Protein AF-C7LS09-F1 (afdb_monomer_lite)

Structure (mmCIF, N/CA/C/O backbone):
data_AF-C7LS09-F1
#
_entry.id   AF-C7LS09-F1
#
loop_
_atom_site.group_PDB
_atom_site.id
_atom_site.type_symbol
_atom_site.label_atom_id
_atom_site.label_alt_id
_atom_site.label_comp_id
_atom_site.label_asym_id
_atom_site.label_entity_id
_atom_site.label_seq_id
_atom_site.pdbx_PDB_ins_code
_atom_site.Cartn_x
_atom_site.Cartn_y
_atom_site.Cartn_z
_atom_site.occupancy
_atom_site.B_iso_or_equiv
_atom_site.auth_seq_id
_atom_site.auth_comp_id
_atom_site.auth_asym_id
_atom_site.auth_atom_id
_atom_site.pdbx_PDB_model_num
ATOM 1 N N . MET A 1 1 ? 8.882 7.838 -41.867 1.00 35.25 1 MET A N 1
ATOM 2 C CA . MET A 1 1 ? 9.778 6.713 -42.218 1.00 35.25 1 MET A CA 1
ATOM 3 C C . MET A 1 1 ? 10.329 6.971 -43.614 1.00 35.25 1 MET A C 1
ATOM 5 O O . MET A 1 1 ? 9.552 6.942 -44.556 1.00 35.25 1 MET A O 1
ATOM 9 N N . ARG A 1 2 ? 11.614 7.322 -43.768 1.00 39.59 2 ARG A N 1
ATOM 10 C CA . ARG A 1 2 ? 12.231 7.363 -45.105 1.00 39.59 2 ARG A CA 1
ATOM 11 C C . ARG A 1 2 ? 12.529 5.920 -45.495 1.00 39.59 2 ARG A C 1
ATOM 13 O O . ARG A 1 2 ? 13.317 5.262 -44.822 1.00 39.59 2 ARG A O 1
ATOM 20 N N . THR A 1 3 ? 11.849 5.424 -46.518 1.00 38.44 3 THR A N 1
ATOM 21 C CA . THR A 1 3 ? 12.163 4.157 -47.175 1.00 38.44 3 THR A CA 1
ATOM 22 C C . THR A 1 3 ? 13.601 4.233 -47.674 1.00 38.44 3 THR A C 1
ATOM 24 O O . THR A 1 3 ? 13.916 4.976 -48.599 1.00 38.44 3 THR A O 1
ATOM 27 N N . VAL A 1 4 ? 14.502 3.520 -47.002 1.00 49.09 4 VAL A N 1
ATOM 28 C CA . VAL A 1 4 ? 15.838 3.263 -47.534 1.00 49.09 4 VAL A CA 1
ATOM 29 C C . VAL A 1 4 ? 15.620 2.309 -48.700 1.00 49.09 4 VAL A C 1
ATOM 31 O O . VAL A 1 4 ? 15.313 1.139 -48.476 1.00 49.09 4 VAL A O 1
ATOM 34 N N . ASP A 1 5 ? 15.681 2.825 -49.925 1.00 48.44 5 ASP A N 1
ATOM 35 C CA . ASP A 1 5 ? 15.610 2.019 -51.142 1.00 48.44 5 ASP A CA 1
ATOM 36 C C . ASP A 1 5 ? 16.750 0.994 -51.103 1.00 48.44 5 ASP A C 1
ATOM 38 O O . ASP A 1 5 ? 17.914 1.315 -51.342 1.00 48.44 5 ASP A O 1
ATOM 42 N N . ARG A 1 6 ? 16.428 -0.248 -50.724 1.00 52.09 6 ARG A N 1
ATOM 43 C CA . ARG A 1 6 ? 17.422 -1.318 -50.529 1.00 52.09 6 ARG A CA 1
ATOM 44 C C . ARG A 1 6 ? 18.066 -1.770 -51.842 1.00 52.09 6 ARG A C 1
ATOM 46 O O . ARG A 1 6 ? 19.107 -2.413 -51.806 1.00 52.09 6 ARG A O 1
ATOM 53 N N . PHE A 1 7 ? 17.480 -1.407 -52.983 1.00 53.06 7 PHE A N 1
ATOM 54 C CA . PHE A 1 7 ? 18.005 -1.711 -54.309 1.00 53.06 7 PHE A CA 1
ATOM 55 C C . PHE A 1 7 ? 17.923 -0.482 -55.207 1.00 53.06 7 PHE A C 1
ATOM 57 O O . PHE A 1 7 ? 16.997 -0.318 -55.998 1.00 53.06 7 PHE A O 1
ATOM 64 N N . ASN A 1 8 ? 18.932 0.385 -55.113 1.00 66.62 8 ASN A N 1
ATOM 65 C CA . ASN A 1 8 ? 19.127 1.424 -56.112 1.00 66.62 8 ASN A CA 1
ATOM 66 C C . ASN A 1 8 ? 19.544 0.753 -57.433 1.00 66.62 8 ASN A C 1
ATOM 68 O O . ASN A 1 8 ? 20.711 0.413 -57.640 1.00 66.62 8 ASN A O 1
ATOM 72 N N . THR A 1 9 ? 18.579 0.537 -58.328 1.00 65.12 9 THR A N 1
ATOM 73 C CA . THR A 1 9 ? 18.765 -0.117 -59.637 1.00 65.12 9 THR A CA 1
ATOM 74 C C . THR A 1 9 ? 19.887 0.523 -60.459 1.00 65.12 9 THR A C 1
ATOM 76 O O . THR A 1 9 ? 20.614 -0.172 -61.169 1.00 65.12 9 THR A O 1
ATOM 79 N N . LYS A 1 10 ? 20.113 1.835 -60.302 1.00 69.25 10 LYS A N 1
ATOM 80 C CA . LYS A 1 10 ? 21.224 2.556 -60.943 1.00 69.25 10 LYS A CA 1
ATOM 81 C C . LYS A 1 10 ? 22.587 2.151 -60.375 1.00 69.25 10 LYS A C 1
ATOM 83 O O . LYS A 1 10 ? 23.534 1.976 -61.139 1.00 69.25 10 LYS A O 1
ATOM 88 N N . GLN A 1 11 ? 22.682 1.958 -59.060 1.00 69.50 11 GLN A N 1
ATOM 89 C CA . GLN A 1 11 ? 23.910 1.517 -58.395 1.00 69.50 11 GLN A CA 1
ATOM 90 C C . GLN A 1 11 ? 24.241 0.063 -58.760 1.00 69.50 11 GLN A C 1
ATOM 92 O O . GLN A 1 11 ? 25.379 -0.230 -59.119 1.00 69.50 11 GLN A O 1
ATOM 97 N N . ALA A 1 12 ? 23.239 -0.823 -58.776 1.00 72.69 12 ALA A N 1
ATOM 98 C CA . ALA A 1 12 ? 23.401 -2.220 -59.192 1.00 72.69 12 ALA A CA 1
ATOM 99 C C . ALA A 1 12 ? 23.888 -2.342 -60.649 1.00 72.69 12 ALA A C 1
ATOM 101 O O . ALA A 1 12 ? 24.851 -3.060 -60.930 1.00 72.69 12 ALA A O 1
ATOM 102 N N . ASN A 1 13 ? 23.297 -1.568 -61.566 1.00 75.56 13 ASN A N 1
ATOM 103 C CA . ASN A 1 13 ? 23.723 -1.520 -62.966 1.00 75.56 13 ASN A CA 1
ATOM 104 C C . ASN A 1 13 ? 25.156 -0.980 -63.128 1.00 75.56 13 ASN A C 1
ATOM 106 O O . ASN A 1 13 ? 25.906 -1.470 -63.976 1.00 75.56 13 ASN A O 1
ATOM 110 N N . ARG A 1 14 ? 25.574 -0.012 -62.297 1.00 72.75 14 ARG A N 1
ATOM 111 C CA . ARG A 1 14 ? 26.953 0.507 -62.300 1.00 72.75 14 ARG A CA 1
ATOM 112 C C . ARG A 1 14 ? 27.952 -0.526 -61.777 1.00 72.75 14 ARG A C 1
ATOM 114 O O . ARG A 1 14 ? 29.000 -0.709 -62.388 1.00 72.75 14 ARG A O 1
ATOM 121 N N . VAL A 1 15 ? 27.620 -1.244 -60.703 1.00 75.81 15 VAL A N 1
ATOM 122 C CA . VAL A 1 15 ? 28.460 -2.331 -60.163 1.00 75.81 15 VAL A CA 1
ATOM 123 C C . VAL A 1 15 ? 28.653 -3.438 -61.202 1.00 75.81 15 VAL A C 1
ATOM 125 O O . VAL A 1 15 ? 29.782 -3.875 -61.416 1.00 75.81 15 VAL A O 1
ATOM 128 N N . TYR A 1 16 ? 27.589 -3.830 -61.907 1.00 79.50 16 TYR A N 1
ATOM 129 C CA . TYR A 1 16 ? 27.659 -4.804 -63.001 1.00 79.50 16 TYR A CA 1
ATOM 130 C C . TYR A 1 16 ? 28.527 -4.322 -64.179 1.00 79.50 16 TYR A C 1
ATOM 132 O O . TYR A 1 16 ? 29.311 -5.087 -64.747 1.00 79.50 16 TYR A O 1
ATOM 140 N N . ARG A 1 17 ? 28.436 -3.036 -64.546 1.00 77.25 17 ARG A N 1
ATOM 141 C CA . ARG A 1 17 ? 29.309 -2.446 -65.572 1.00 77.25 17 ARG A CA 1
ATOM 142 C C . ARG A 1 17 ? 30.774 -2.463 -65.132 1.00 77.25 17 ARG A C 1
ATOM 144 O O . ARG A 1 17 ? 31.629 -2.895 -65.903 1.00 77.25 17 ARG A O 1
ATOM 151 N N . ASN A 1 18 ? 31.056 -2.047 -63.900 1.00 76.06 18 ASN A N 1
ATOM 152 C CA . ASN A 1 18 ? 32.414 -1.986 -63.360 1.00 76.06 18 ASN A CA 1
ATOM 153 C C . ASN A 1 18 ? 33.046 -3.380 -63.239 1.00 76.06 18 ASN A C 1
ATOM 155 O O . ASN A 1 18 ? 34.202 -3.560 -63.616 1.00 76.06 18 ASN A O 1
ATOM 159 N N . SER A 1 19 ? 32.292 -4.390 -62.798 1.00 79.38 19 SER A N 1
ATOM 160 C CA . SER A 1 19 ? 32.786 -5.770 -62.726 1.00 79.38 19 SER A CA 1
ATOM 161 C C . SER A 1 19 ? 33.101 -6.350 -64.110 1.00 79.38 19 SER A C 1
ATOM 163 O O . SER A 1 19 ? 34.117 -7.028 -64.276 1.00 79.38 19 SER A O 1
ATOM 165 N N . LYS A 1 20 ? 32.307 -6.013 -65.137 1.00 79.88 20 LYS A N 1
ATOM 166 C CA . LYS A 1 20 ? 32.590 -6.374 -66.535 1.00 79.88 20 LYS A CA 1
ATOM 167 C C . LYS A 1 20 ? 33.880 -5.728 -67.056 1.00 79.88 20 LYS A C 1
ATOM 169 O O . LYS A 1 20 ? 34.652 -6.403 -67.737 1.00 79.88 20 LYS A O 1
ATOM 174 N N . VAL A 1 21 ? 34.129 -4.459 -66.721 1.00 76.06 21 VAL A N 1
ATOM 175 C CA . VAL A 1 21 ? 35.372 -3.739 -67.064 1.00 76.06 21 VAL A CA 1
ATOM 176 C C . VAL A 1 21 ? 36.587 -4.402 -66.403 1.00 76.06 21 VAL A C 1
ATOM 178 O O . VAL A 1 21 ? 37.568 -4.696 -67.085 1.00 76.06 21 VAL A O 1
ATOM 181 N N . ILE A 1 22 ? 36.498 -4.722 -65.107 1.00 78.12 22 ILE A N 1
ATOM 182 C CA . ILE A 1 22 ? 37.565 -5.408 -64.356 1.00 78.12 22 ILE A CA 1
ATOM 183 C C . ILE A 1 22 ? 37.856 -6.793 -64.953 1.00 78.12 22 ILE A C 1
ATOM 185 O O . ILE A 1 22 ? 39.015 -7.144 -65.164 1.00 78.12 22 ILE A O 1
ATOM 189 N N . TYR A 1 23 ? 36.819 -7.563 -65.290 1.00 81.00 23 TYR A N 1
ATOM 190 C CA . TYR A 1 23 ? 36.971 -8.873 -65.929 1.00 81.00 23 TYR A CA 1
ATOM 191 C C . TYR A 1 23 ? 37.653 -8.780 -67.302 1.00 81.00 23 TYR A C 1
ATOM 193 O O . TYR A 1 23 ? 38.539 -9.576 -67.616 1.00 81.00 23 TYR A O 1
ATOM 201 N N . GLN A 1 24 ? 37.265 -7.803 -68.128 1.00 75.44 24 GLN A N 1
ATOM 202 C CA . GLN A 1 24 ? 37.874 -7.593 -69.444 1.00 75.44 24 GLN A CA 1
ATOM 203 C C . GLN A 1 24 ? 39.348 -7.191 -69.340 1.00 75.44 24 GLN A C 1
ATOM 205 O O . GLN A 1 24 ? 40.154 -7.673 -70.137 1.00 75.44 24 GLN A O 1
ATOM 210 N N . PHE A 1 25 ? 39.706 -6.377 -68.345 1.00 75.19 25 PHE A N 1
ATOM 211 C CA . PHE A 1 25 ? 41.098 -6.057 -68.039 1.00 75.19 25 PHE A CA 1
ATOM 212 C C . PHE A 1 25 ? 41.885 -7.296 -67.589 1.00 75.19 25 PHE A C 1
ATOM 214 O O . PHE A 1 25 ? 42.929 -7.596 -68.163 1.00 75.19 25 PHE A O 1
ATOM 221 N N . ALA A 1 26 ? 41.359 -8.058 -66.626 1.00 79.56 26 ALA A N 1
ATOM 222 C CA . ALA A 1 26 ? 42.028 -9.245 -66.096 1.00 79.56 26 ALA A CA 1
ATOM 223 C C . ALA A 1 26 ? 42.242 -10.340 -67.160 1.00 79.56 26 ALA A C 1
ATOM 225 O O . ALA A 1 26 ? 43.269 -11.013 -67.153 1.00 79.56 26 ALA A O 1
ATOM 226 N N . LYS A 1 27 ? 41.291 -10.511 -68.092 1.00 80.56 27 LYS A N 1
ATOM 227 C CA . LYS A 1 27 ? 41.340 -11.555 -69.129 1.00 80.56 27 LYS A CA 1
ATOM 228 C C . LYS A 1 27 ? 42.120 -11.160 -70.386 1.00 80.56 27 LYS A C 1
ATOM 230 O O . LYS A 1 27 ? 42.763 -12.014 -70.987 1.00 80.56 27 LYS A O 1
ATOM 235 N N . TYR A 1 28 ? 42.024 -9.903 -70.824 1.00 77.94 28 TYR A N 1
ATOM 236 C CA . TYR A 1 28 ? 42.568 -9.459 -72.118 1.00 77.94 28 TYR A CA 1
ATOM 237 C C . TYR A 1 28 ? 43.668 -8.390 -71.998 1.00 77.94 28 TYR A C 1
ATOM 239 O O . TYR A 1 28 ? 44.170 -7.911 -73.019 1.00 77.94 28 TYR A O 1
ATOM 247 N N . GLY A 1 29 ? 44.061 -8.013 -70.778 1.00 72.94 29 GLY A N 1
ATOM 248 C CA . GLY A 1 29 ? 45.116 -7.036 -70.516 1.00 72.94 29 GLY A CA 1
ATOM 249 C C . GLY A 1 29 ? 44.826 -5.667 -71.138 1.00 72.94 29 GLY A C 1
ATOM 250 O O . GLY A 1 29 ? 43.679 -5.219 -71.209 1.00 72.94 29 GLY A O 1
ATOM 251 N N . SER A 1 30 ? 45.864 -5.001 -71.652 1.00 66.88 30 SER A N 1
ATOM 252 C CA . SER A 1 30 ? 45.749 -3.667 -72.265 1.00 66.88 30 SER A CA 1
ATOM 253 C C . SER A 1 30 ? 44.837 -3.621 -73.500 1.00 66.88 30 SER A C 1
ATOM 255 O O . SER A 1 30 ? 44.250 -2.580 -73.791 1.00 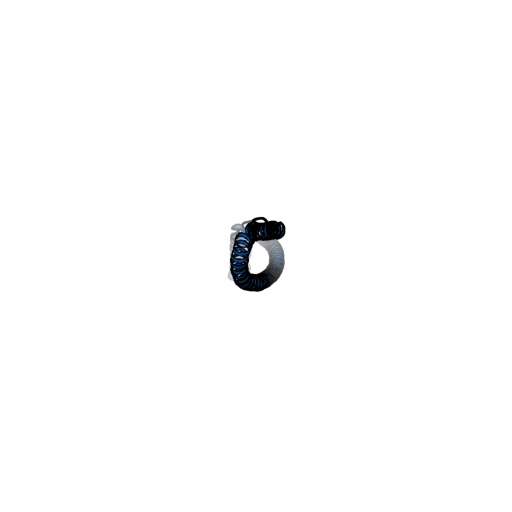66.88 30 SER A O 1
ATOM 257 N N . LYS A 1 31 ? 44.632 -4.755 -74.190 1.00 68.19 31 LYS A N 1
ATOM 258 C CA . LYS A 1 31 ? 43.709 -4.869 -75.336 1.00 68.19 31 LYS A CA 1
ATOM 259 C C . LYS A 1 31 ? 42.235 -4.745 -74.927 1.00 68.19 31 LYS A C 1
ATOM 261 O O . LYS A 1 31 ? 41.403 -4.394 -75.762 1.00 68.19 31 LYS A O 1
ATOM 266 N N . GLY A 1 32 ? 41.910 -4.996 -73.656 1.00 66.06 32 GLY A N 1
ATOM 267 C CA . GLY A 1 32 ? 40.571 -4.801 -73.098 1.00 66.06 32 GLY A CA 1
ATOM 268 C C . GLY A 1 32 ? 40.172 -3.325 -72.968 1.00 66.06 32 GLY A C 1
ATOM 269 O O . GLY A 1 32 ? 38.998 -3.006 -73.138 1.00 66.06 32 GLY A O 1
ATOM 270 N N . PHE A 1 33 ? 41.132 -2.416 -72.749 1.00 62.94 33 PHE A N 1
ATOM 271 C CA . PHE A 1 33 ? 40.863 -0.984 -72.552 1.00 62.94 33 PHE A CA 1
ATOM 272 C C . PHE A 1 33 ? 40.462 -0.237 -73.825 1.00 62.94 33 PHE A C 1
ATOM 274 O O . PHE A 1 33 ? 39.705 0.723 -73.738 1.00 62.94 33 PHE A O 1
ATOM 281 N N . TYR A 1 34 ? 40.892 -0.692 -75.007 1.00 64.00 34 TYR A N 1
ATOM 282 C CA . TYR A 1 34 ? 40.569 -0.032 -76.283 1.00 64.00 34 TYR A CA 1
ATOM 283 C C . TYR A 1 34 ? 39.063 0.043 -76.579 1.00 64.00 34 TYR A C 1
ATOM 285 O O . TYR A 1 34 ? 38.633 0.867 -77.380 1.00 64.00 34 TYR A O 1
ATOM 293 N N . LYS A 1 35 ? 38.251 -0.816 -75.948 1.00 66.62 35 LYS A N 1
ATOM 294 C CA . LYS A 1 35 ? 36.791 -0.864 -76.132 1.00 66.62 35 LYS A CA 1
ATOM 295 C C . LYS A 1 35 ? 36.015 -0.092 -75.060 1.00 66.62 35 LYS A C 1
ATOM 297 O O . LYS A 1 35 ? 34.786 -0.151 -75.053 1.00 66.62 35 LYS A O 1
ATOM 302 N N . ILE A 1 36 ? 36.701 0.583 -74.137 1.00 70.50 36 ILE A N 1
ATOM 303 C CA . ILE A 1 36 ? 36.089 1.196 -72.957 1.00 70.50 36 ILE A CA 1
ATOM 304 C C . ILE A 1 36 ? 36.403 2.690 -72.947 1.00 70.50 36 ILE A C 1
ATOM 306 O O . ILE A 1 36 ? 37.538 3.096 -73.166 1.00 70.50 36 ILE A O 1
ATOM 310 N N . ASN A 1 37 ? 35.389 3.518 -72.689 1.00 76.44 37 ASN A N 1
ATOM 311 C CA . ASN A 1 37 ? 35.565 4.964 -72.612 1.00 76.44 37 ASN A CA 1
ATOM 312 C C . ASN A 1 37 ? 36.225 5.341 -71.265 1.00 76.44 37 ASN A C 1
ATOM 314 O O . ASN A 1 37 ? 35.585 5.167 -70.221 1.00 76.44 37 ASN A O 1
ATOM 318 N N . PRO A 1 38 ? 37.462 5.873 -71.260 1.00 73.38 38 PRO A N 1
ATOM 319 C CA . PRO A 1 38 ? 38.179 6.199 -70.029 1.00 73.38 38 PRO A CA 1
ATOM 320 C C . PRO A 1 38 ? 37.466 7.279 -69.207 1.00 73.38 38 PRO A C 1
ATOM 322 O O . PRO A 1 38 ? 37.402 7.171 -67.985 1.00 73.38 38 PRO A O 1
ATOM 325 N N . THR A 1 39 ? 36.846 8.272 -69.850 1.00 78.06 39 THR A N 1
ATOM 326 C CA . THR A 1 39 ? 36.092 9.343 -69.179 1.00 78.06 39 THR A CA 1
ATOM 327 C C . THR A 1 39 ? 34.921 8.785 -68.368 1.00 78.06 39 THR A C 1
ATOM 329 O O . THR A 1 39 ? 34.683 9.234 -67.249 1.00 78.06 39 THR A O 1
ATOM 332 N N . LEU A 1 40 ? 34.218 7.766 -68.880 1.00 77.31 40 LEU A N 1
ATOM 333 C CA . LEU A 1 40 ? 33.116 7.128 -68.146 1.00 77.31 40 LEU A CA 1
ATOM 334 C C . LEU A 1 40 ? 33.604 6.384 -66.897 1.00 77.31 40 LEU A C 1
ATOM 336 O O . LEU A 1 40 ? 32.939 6.451 -65.866 1.00 77.31 40 LEU A O 1
ATOM 340 N N . ILE A 1 41 ? 34.768 5.727 -66.964 1.00 76.88 41 ILE A N 1
ATOM 341 C CA . ILE A 1 41 ? 35.382 5.072 -65.797 1.00 76.88 41 ILE A CA 1
ATOM 342 C C . ILE A 1 41 ? 35.735 6.117 -64.728 1.00 76.88 41 ILE A C 1
ATOM 344 O O . ILE A 1 41 ? 35.454 5.905 -63.549 1.00 76.88 41 ILE A O 1
ATOM 348 N N . PHE A 1 42 ? 36.308 7.258 -65.127 1.00 80.81 42 PHE A N 1
ATOM 349 C CA . PHE A 1 42 ? 36.630 8.347 -64.199 1.00 80.81 42 PHE A CA 1
ATOM 350 C C . PHE A 1 42 ? 35.381 8.945 -63.540 1.00 80.81 42 PHE A C 1
ATOM 352 O O . PHE A 1 42 ? 35.371 9.144 -62.325 1.00 80.81 42 PHE A O 1
ATOM 359 N N . ILE A 1 43 ? 34.313 9.185 -64.309 1.00 82.19 43 ILE A N 1
ATOM 360 C CA . ILE A 1 43 ? 33.030 9.670 -63.775 1.00 82.19 43 ILE A CA 1
ATOM 361 C C . ILE A 1 43 ? 32.445 8.653 -62.782 1.00 82.19 43 ILE A C 1
ATOM 363 O O . ILE A 1 43 ? 32.042 9.031 -61.683 1.00 82.19 43 ILE A O 1
ATOM 367 N N . ASP A 1 44 ? 32.452 7.360 -63.114 1.00 78.81 44 ASP A N 1
ATOM 368 C CA . ASP A 1 44 ? 31.970 6.303 -62.216 1.00 78.81 44 ASP A CA 1
ATOM 369 C C . ASP A 1 44 ? 32.785 6.205 -60.922 1.00 78.81 44 ASP A C 1
ATOM 371 O O . ASP A 1 44 ? 32.214 5.989 -59.846 1.00 78.81 44 ASP A O 1
ATOM 375 N N . ALA A 1 45 ? 34.107 6.370 -61.008 1.00 81.56 45 ALA A N 1
ATOM 376 C CA . ALA A 1 45 ? 34.988 6.403 -59.847 1.00 81.56 45 ALA A CA 1
ATOM 377 C C . ALA A 1 45 ? 34.683 7.615 -58.951 1.00 81.56 45 ALA A C 1
ATOM 379 O O . ALA A 1 45 ? 34.534 7.455 -57.739 1.00 81.56 45 ALA A O 1
ATOM 380 N N . ALA A 1 46 ? 34.501 8.803 -59.540 1.00 85.19 46 ALA A N 1
ATOM 381 C CA . ALA A 1 46 ? 34.146 10.017 -58.809 1.00 85.19 46 ALA A CA 1
ATOM 382 C C . ALA A 1 46 ? 32.785 9.892 -58.099 1.00 85.19 46 ALA A C 1
ATOM 384 O O . ALA A 1 46 ? 32.676 10.216 -56.915 1.00 85.19 46 ALA A O 1
ATOM 385 N N . ILE A 1 47 ? 31.761 9.349 -58.774 1.00 84.06 47 ILE A N 1
ATOM 386 C CA . ILE A 1 47 ? 30.447 9.106 -58.154 1.00 84.06 47 ILE A CA 1
ATOM 387 C C . ILE A 1 47 ? 30.561 8.064 -57.028 1.00 84.06 47 ILE A C 1
ATOM 389 O O . ILE A 1 47 ? 29.963 8.242 -55.969 1.00 84.06 47 ILE A O 1
ATOM 393 N N . SER A 1 48 ? 31.358 7.006 -57.212 1.00 84.44 48 SER A N 1
ATOM 394 C CA . SER A 1 48 ? 31.562 5.977 -56.180 1.00 84.44 48 SER A CA 1
ATOM 395 C C . SER A 1 48 ? 32.259 6.532 -54.930 1.00 84.44 48 SER A C 1
ATOM 397 O O . SER A 1 48 ? 31.878 6.178 -53.816 1.00 84.44 48 SER A O 1
ATOM 399 N N . LEU A 1 49 ? 33.229 7.438 -55.090 1.00 86.56 49 LEU A N 1
ATOM 400 C CA . LEU A 1 49 ? 33.862 8.142 -53.968 1.00 86.56 49 LEU A CA 1
ATOM 401 C C . LEU A 1 49 ? 32.874 9.070 -53.244 1.00 86.56 49 LEU A C 1
ATOM 403 O O . LEU A 1 49 ? 32.850 9.107 -52.013 1.00 86.56 49 LEU A O 1
ATOM 407 N N . GLY A 1 50 ? 32.016 9.771 -53.992 1.00 86.88 50 GLY A N 1
ATOM 408 C CA . GLY A 1 50 ? 30.943 10.584 -53.416 1.00 86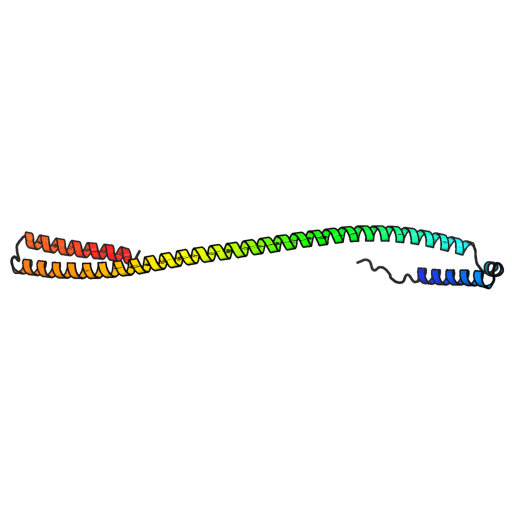.88 50 GLY A CA 1
ATOM 409 C C . GLY A 1 50 ? 29.944 9.756 -52.599 1.00 86.88 50 GLY A C 1
ATOM 410 O O . GLY A 1 50 ? 29.622 10.108 -51.464 1.00 86.88 50 GLY A O 1
ATOM 411 N N . GLU A 1 51 ? 29.497 8.617 -53.134 1.00 85.38 51 GLU A N 1
ATOM 412 C CA . GLU A 1 51 ? 28.622 7.675 -52.425 1.00 85.38 51 GLU A CA 1
ATOM 413 C C . GLU A 1 51 ? 29.289 7.097 -51.169 1.00 85.38 51 GLU A C 1
ATOM 415 O O . GLU A 1 51 ? 28.638 6.999 -50.126 1.00 85.38 51 GLU A O 1
ATOM 420 N N . LEU A 1 52 ? 30.588 6.773 -51.232 1.00 86.44 52 LEU A N 1
ATOM 421 C CA . LEU A 1 52 ? 31.356 6.296 -50.080 1.00 86.44 52 LEU A CA 1
ATOM 422 C C . LEU A 1 52 ? 31.378 7.336 -48.952 1.00 86.44 52 LEU A C 1
ATOM 424 O O . LEU A 1 52 ? 31.143 6.989 -47.793 1.00 86.44 52 LEU A O 1
ATOM 428 N N . PHE A 1 53 ? 31.598 8.612 -49.281 1.00 88.81 53 PHE A N 1
ATOM 429 C CA . PHE A 1 53 ? 31.588 9.698 -48.299 1.00 88.81 53 PHE A CA 1
ATOM 430 C C . PHE A 1 53 ? 30.217 9.854 -47.626 1.00 88.81 53 PHE A C 1
ATOM 432 O O . PHE A 1 53 ? 30.126 9.951 -46.397 1.00 88.81 53 PHE A O 1
ATOM 439 N N . ILE A 1 54 ? 29.137 9.824 -48.414 1.00 88.00 54 ILE A N 1
ATOM 440 C CA . ILE A 1 54 ? 27.766 9.904 -47.892 1.00 88.00 54 ILE A CA 1
ATOM 441 C C . ILE A 1 54 ? 27.472 8.709 -46.978 1.00 88.00 54 ILE A C 1
ATOM 443 O O . ILE A 1 54 ? 26.978 8.900 -45.865 1.00 88.00 54 ILE A O 1
ATOM 447 N N . SER A 1 55 ? 27.816 7.492 -47.410 1.00 85.81 55 SER A N 1
ATOM 448 C CA . SER A 1 55 ? 27.615 6.270 -46.627 1.00 85.81 55 SER A CA 1
ATOM 449 C C . SER A 1 55 ? 28.395 6.302 -45.312 1.00 85.81 55 SER A C 1
ATOM 451 O O . SER A 1 55 ? 27.859 5.929 -44.270 1.00 85.81 55 SER A O 1
ATOM 453 N N . TYR A 1 56 ? 29.639 6.783 -45.328 1.00 91.12 56 TYR A N 1
ATOM 454 C CA . TYR A 1 56 ? 30.450 6.918 -44.119 1.00 91.12 56 TYR A CA 1
ATOM 455 C C . TYR A 1 56 ? 29.856 7.943 -43.141 1.00 91.12 56 TYR A C 1
ATOM 457 O O . TYR A 1 56 ? 29.755 7.681 -41.940 1.00 91.12 56 TYR A O 1
ATOM 465 N N . SER A 1 57 ? 29.388 9.088 -43.652 1.00 90.44 57 SER A N 1
ATOM 466 C CA . SER A 1 57 ? 28.700 10.098 -42.839 1.00 90.44 57 SER A CA 1
ATOM 467 C C . SER A 1 57 ? 27.422 9.541 -42.199 1.00 90.44 57 SER A C 1
ATOM 469 O O . SER A 1 57 ? 27.175 9.756 -41.011 1.00 90.44 57 SER A O 1
ATOM 471 N N . GLN A 1 58 ? 26.625 8.780 -42.957 1.00 92.44 58 GLN A N 1
ATOM 472 C CA . GLN A 1 58 ? 25.422 8.117 -42.447 1.00 92.44 58 GLN A CA 1
ATOM 473 C C . GLN A 1 58 ? 25.752 7.055 -41.395 1.00 92.44 58 GLN A C 1
ATOM 475 O O . GLN A 1 58 ? 25.111 7.028 -40.347 1.00 92.44 58 GLN A O 1
ATOM 480 N N . TYR A 1 59 ? 26.777 6.234 -41.631 1.00 92.06 59 TYR A N 1
ATOM 481 C CA . TYR A 1 59 ? 27.241 5.242 -40.664 1.00 92.06 59 TYR A CA 1
ATOM 482 C C . TYR A 1 59 ? 27.616 5.888 -39.327 1.00 92.06 59 TYR A C 1
ATOM 484 O O . TYR A 1 59 ? 27.169 5.428 -38.277 1.00 92.06 59 TYR A O 1
ATOM 492 N N . LYS A 1 60 ? 28.374 6.992 -39.352 1.00 94.50 60 LYS A N 1
ATOM 493 C CA . LYS A 1 60 ? 28.751 7.709 -38.127 1.00 94.50 60 LYS A CA 1
ATOM 494 C C . LYS A 1 60 ? 27.522 8.219 -37.366 1.00 94.50 60 LYS A C 1
ATOM 496 O O . LYS A 1 60 ? 27.439 8.016 -36.159 1.00 94.50 60 LYS A O 1
ATOM 501 N N . LYS A 1 61 ? 26.541 8.792 -38.076 1.00 95.06 61 LYS A N 1
ATOM 502 C CA . LYS A 1 61 ? 25.273 9.246 -37.475 1.00 95.06 61 LYS A CA 1
ATOM 503 C C . LYS A 1 61 ? 24.504 8.101 -36.817 1.00 95.06 61 LYS A C 1
ATOM 505 O O . LYS A 1 61 ? 24.059 8.249 -35.686 1.00 95.06 61 LYS A O 1
ATOM 510 N N . VAL A 1 62 ? 24.370 6.960 -37.495 1.00 93.56 62 VAL A N 1
ATOM 511 C CA . VAL A 1 62 ? 23.681 5.780 -36.940 1.00 93.56 62 VAL A CA 1
ATOM 512 C C . VAL A 1 62 ? 24.435 5.226 -35.730 1.00 93.56 62 VAL A C 1
ATOM 514 O O . VAL A 1 62 ? 23.817 4.874 -34.730 1.00 93.56 62 VAL A O 1
ATOM 517 N N . LYS A 1 63 ? 25.771 5.198 -35.774 1.00 95.38 63 LYS A N 1
ATOM 518 C CA . LYS A 1 63 ? 26.598 4.764 -34.642 1.00 95.38 63 LYS A CA 1
ATOM 519 C C . LYS A 1 63 ? 26.383 5.647 -33.410 1.00 95.38 63 LYS A C 1
ATOM 521 O O . LYS A 1 63 ? 26.204 5.123 -32.317 1.00 95.38 63 LYS A O 1
ATOM 526 N N . GLU A 1 64 ? 26.372 6.966 -33.585 1.00 95.56 64 GLU A N 1
ATOM 527 C CA . GLU A 1 64 ? 26.088 7.913 -32.500 1.00 95.56 64 GLU A CA 1
ATOM 528 C C . GLU A 1 64 ? 24.662 7.739 -31.960 1.00 95.56 64 GLU A C 1
ATOM 530 O O . GLU A 1 64 ? 24.466 7.714 -30.748 1.00 95.56 64 GLU A O 1
ATOM 535 N N . GLN A 1 65 ? 23.673 7.541 -32.837 1.00 95.75 65 GLN A N 1
ATOM 536 C CA . GLN A 1 65 ? 22.291 7.265 -32.433 1.00 95.75 65 GLN A CA 1
ATOM 537 C C . GLN A 1 65 ? 22.166 5.978 -31.612 1.00 95.75 65 GLN A C 1
ATOM 539 O O . GLN A 1 65 ? 21.458 5.978 -30.609 1.00 95.75 65 GLN A O 1
ATOM 544 N N . ASN A 1 66 ? 22.868 4.908 -31.989 1.00 95.69 66 ASN A N 1
ATOM 545 C CA . ASN A 1 66 ? 22.848 3.653 -31.238 1.00 95.69 66 ASN A CA 1
ATOM 546 C C . ASN A 1 66 ? 23.399 3.833 -29.820 1.00 95.69 66 ASN A C 1
ATOM 548 O O . ASN A 1 66 ? 22.770 3.374 -28.873 1.00 95.69 66 ASN A O 1
ATOM 552 N N . ILE A 1 67 ? 24.502 4.573 -29.661 1.00 96.75 67 ILE A N 1
ATOM 553 C CA . ILE A 1 67 ? 25.061 4.888 -28.335 1.00 96.75 67 ILE A CA 1
ATOM 554 C C . ILE A 1 67 ? 24.037 5.661 -27.489 1.00 96.75 67 ILE A C 1
ATOM 556 O O . ILE A 1 67 ? 23.840 5.359 -26.315 1.00 96.75 67 ILE A O 1
ATOM 560 N N . GLN A 1 68 ? 23.344 6.639 -28.081 1.00 96.31 68 GLN A N 1
ATOM 561 C CA . GLN A 1 68 ? 22.306 7.392 -27.368 1.00 96.31 68 GLN A CA 1
ATOM 562 C C . GLN A 1 68 ? 21.121 6.509 -26.962 1.00 96.31 68 GLN A C 1
ATOM 564 O O . GLN A 1 68 ? 20.608 6.642 -25.851 1.00 96.31 68 GLN A O 1
ATOM 569 N N . LEU A 1 69 ? 20.697 5.592 -27.833 1.00 97.38 69 LEU A N 1
ATOM 570 C CA . LEU A 1 69 ? 19.629 4.639 -27.530 1.00 97.38 69 LEU A CA 1
ATOM 571 C C . LEU A 1 69 ? 20.028 3.672 -26.411 1.00 97.38 69 LEU A C 1
ATOM 573 O O . LEU A 1 69 ? 19.213 3.409 -25.530 1.00 97.38 69 LEU A O 1
ATOM 577 N N . GLU A 1 70 ? 21.269 3.186 -26.399 1.00 97.19 70 GLU A N 1
ATOM 578 C CA . GLU A 1 70 ? 21.789 2.344 -25.315 1.00 97.19 70 GLU A CA 1
ATOM 579 C C . GLU A 1 70 ? 21.725 3.074 -23.967 1.00 97.19 70 GLU A C 1
ATOM 581 O O . GLU A 1 70 ? 21.174 2.540 -23.003 1.00 97.19 70 GLU A O 1
ATOM 586 N N . ILE A 1 71 ? 22.175 4.333 -23.917 1.00 97.44 71 ILE A N 1
ATOM 587 C CA . ILE A 1 71 ? 22.106 5.167 -22.706 1.00 97.44 71 ILE A CA 1
ATOM 588 C C . ILE A 1 71 ? 20.652 5.376 -22.255 1.00 97.44 71 ILE A C 1
ATOM 590 O O . ILE A 1 71 ? 20.351 5.287 -21.060 1.00 97.44 71 ILE A O 1
ATOM 594 N N . GLN A 1 72 ? 19.731 5.633 -23.190 1.00 97.38 72 GLN A N 1
ATOM 595 C CA . GLN A 1 72 ? 18.306 5.783 -22.877 1.00 97.38 72 GLN A CA 1
ATOM 596 C C . GLN A 1 72 ? 17.709 4.495 -22.306 1.00 97.38 72 GLN A C 1
ATOM 598 O O . GLN A 1 72 ? 17.005 4.545 -21.298 1.00 97.38 72 GLN A O 1
ATOM 603 N N . ILE A 1 73 ? 18.024 3.339 -22.896 1.00 97.56 73 ILE A N 1
ATOM 604 C CA . ILE A 1 73 ? 17.574 2.033 -22.402 1.00 97.56 73 ILE A CA 1
ATOM 605 C C . ILE A 1 73 ? 18.100 1.787 -20.987 1.00 97.56 73 ILE A C 1
ATOM 607 O O . ILE A 1 73 ? 17.336 1.372 -20.112 1.00 97.56 73 ILE A O 1
ATOM 611 N N . GLU A 1 74 ? 19.379 2.061 -20.729 1.00 97.75 74 GLU A N 1
ATOM 612 C CA . GLU A 1 74 ? 19.951 1.906 -19.391 1.00 97.75 74 GLU A CA 1
ATOM 613 C C . GLU A 1 74 ? 19.291 2.8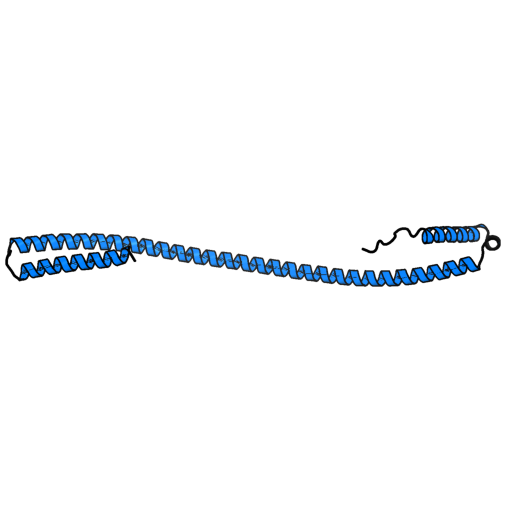28 -18.364 1.00 97.75 74 GLU A C 1
ATOM 615 O O . GLU A 1 74 ? 19.022 2.413 -17.231 1.00 97.75 74 GLU A O 1
ATOM 620 N N . THR A 1 75 ? 19.004 4.066 -18.760 1.00 97.94 75 THR A N 1
ATOM 621 C CA . THR A 1 75 ? 18.346 5.060 -17.906 1.00 97.94 75 THR A CA 1
ATOM 622 C C . THR A 1 75 ? 16.923 4.623 -17.573 1.00 97.94 75 THR A C 1
ATOM 624 O O . THR A 1 75 ? 16.582 4.508 -16.396 1.00 97.94 75 THR A O 1
ATOM 627 N N . LEU A 1 76 ? 16.134 4.244 -18.582 1.00 97.94 76 LEU A N 1
ATOM 628 C CA . LEU A 1 76 ? 14.777 3.722 -18.401 1.00 97.94 76 LEU A CA 1
ATOM 629 C C . LEU A 1 76 ? 14.759 2.458 -17.536 1.00 97.94 76 LEU A C 1
ATOM 631 O O . LEU A 1 76 ? 13.898 2.302 -16.672 1.00 97.94 76 LEU A O 1
ATOM 635 N N . LYS A 1 77 ? 15.739 1.565 -17.703 1.00 98.12 77 LYS A N 1
ATOM 636 C CA . LYS A 1 77 ? 15.871 0.364 -16.869 1.00 98.12 77 LYS A CA 1
ATOM 637 C C . LYS A 1 77 ? 16.127 0.719 -15.401 1.00 98.12 77 LYS A C 1
ATOM 639 O O . LYS A 1 77 ? 15.570 0.074 -14.510 1.00 98.12 77 LYS A O 1
ATOM 644 N N . LYS A 1 78 ? 16.951 1.737 -15.128 1.00 98.00 78 LYS A N 1
ATOM 645 C CA . LYS A 1 78 ? 17.186 2.242 -13.764 1.00 98.00 78 LYS A CA 1
ATOM 646 C C . LYS A 1 78 ? 15.925 2.877 -13.181 1.00 98.00 78 LYS A C 1
ATOM 648 O O . LYS A 1 78 ? 15.559 2.545 -12.055 1.00 98.00 78 LYS A O 1
ATOM 653 N N . GLU A 1 79 ? 15.242 3.729 -13.939 1.00 97.88 79 GLU A N 1
ATOM 654 C CA . GLU A 1 79 ? 13.993 4.371 -13.514 1.00 97.88 79 GLU A CA 1
ATOM 655 C C . GLU A 1 79 ? 12.900 3.347 -13.209 1.00 97.88 79 GLU A C 1
ATOM 657 O O . GLU A 1 79 ? 12.299 3.392 -12.136 1.00 97.88 79 GLU A O 1
ATOM 662 N N . PHE A 1 80 ? 12.714 2.359 -14.085 1.00 98.06 80 PHE A N 1
ATOM 663 C CA . PHE A 1 80 ? 11.767 1.269 -13.874 1.00 98.06 80 PHE A CA 1
ATOM 664 C C . PHE A 1 80 ? 12.063 0.491 -12.585 1.00 98.06 80 PHE A C 1
ATOM 666 O O . PHE A 1 80 ? 11.167 0.246 -11.777 1.00 98.06 80 PHE A O 1
ATOM 673 N N . ASN A 1 81 ? 13.331 0.149 -12.343 1.00 98.00 81 ASN A N 1
ATOM 674 C CA . ASN A 1 81 ? 13.729 -0.532 -11.113 1.00 98.00 81 ASN A CA 1
ATOM 675 C C . ASN A 1 81 ? 13.492 0.330 -9.865 1.00 98.00 81 ASN A C 1
ATOM 677 O O . ASN A 1 81 ? 13.095 -0.196 -8.825 1.00 98.00 81 ASN A O 1
ATOM 681 N N . ASN A 1 82 ? 13.706 1.644 -9.957 1.00 97.75 82 ASN A N 1
ATOM 682 C CA . ASN A 1 82 ? 13.426 2.569 -8.862 1.00 97.75 82 ASN A CA 1
ATOM 683 C C . ASN A 1 82 ? 11.924 2.658 -8.571 1.00 97.75 82 ASN A C 1
ATOM 685 O O . ASN A 1 82 ? 11.534 2.596 -7.405 1.00 97.75 82 ASN A O 1
ATOM 689 N N . LEU A 1 83 ? 11.084 2.745 -9.605 1.00 97.88 83 LEU A N 1
ATOM 690 C CA . LEU A 1 83 ? 9.626 2.728 -9.460 1.00 97.88 83 LEU A CA 1
ATOM 691 C C . LEU A 1 83 ? 9.146 1.421 -8.828 1.00 97.88 83 LEU A C 1
ATOM 693 O O . LEU A 1 83 ? 8.382 1.457 -7.868 1.00 97.88 83 LEU A O 1
ATOM 697 N N . LYS A 1 84 ? 9.666 0.276 -9.285 1.00 98.12 84 LYS A N 1
ATOM 698 C CA . LYS A 1 84 ? 9.351 -1.034 -8.703 1.00 98.12 84 LYS A CA 1
ATOM 699 C C . LYS A 1 84 ? 9.692 -1.097 -7.210 1.00 98.12 84 LYS A C 1
ATOM 701 O O . LYS A 1 84 ? 8.882 -1.571 -6.421 1.00 98.12 84 LYS A O 1
ATOM 706 N N . LYS A 1 85 ? 10.865 -0.590 -6.812 1.00 97.94 85 LYS A N 1
ATOM 707 C CA . LYS A 1 85 ? 11.267 -0.520 -5.396 1.00 97.94 85 LYS A CA 1
ATOM 708 C C . LYS A 1 85 ? 10.352 0.390 -4.579 1.00 97.94 85 LYS A C 1
ATOM 710 O O . LYS A 1 85 ? 9.977 0.021 -3.473 1.00 97.94 85 LYS A O 1
ATOM 715 N N . ARG A 1 86 ? 9.990 1.565 -5.109 1.00 97.38 86 ARG A N 1
ATOM 716 C CA . ARG A 1 86 ? 9.069 2.496 -4.436 1.00 97.38 86 ARG A CA 1
ATOM 717 C C . ARG A 1 86 ? 7.705 1.859 -4.200 1.00 97.38 86 ARG A C 1
ATOM 719 O O . ARG A 1 86 ? 7.220 1.914 -3.078 1.00 97.38 86 ARG A O 1
ATOM 726 N N . LEU A 1 87 ? 7.155 1.207 -5.223 1.00 98.00 87 LEU A N 1
ATOM 727 C CA . LEU A 1 87 ? 5.871 0.516 -5.132 1.00 98.00 87 LEU A CA 1
ATOM 728 C C . LEU A 1 87 ? 5.894 -0.567 -4.046 1.00 98.00 87 LEU A C 1
ATOM 730 O O . LEU A 1 87 ? 4.972 -0.654 -3.247 1.00 98.00 87 LEU A O 1
ATOM 734 N N . GLN A 1 88 ? 6.974 -1.349 -3.978 1.00 98.06 88 GLN A N 1
ATOM 735 C CA . GLN A 1 88 ? 7.121 -2.390 -2.961 1.00 98.06 88 GLN A CA 1
ATOM 736 C C . GLN A 1 88 ? 7.171 -1.810 -1.538 1.00 98.06 88 GLN A C 1
ATOM 738 O O . GLN A 1 88 ? 6.495 -2.311 -0.647 1.00 98.06 88 GLN A O 1
ATOM 743 N N . ILE A 1 89 ? 7.925 -0.725 -1.330 1.00 98.00 89 ILE A N 1
ATOM 744 C CA . ILE A 1 89 ? 7.989 -0.036 -0.029 1.00 98.00 89 ILE A CA 1
ATOM 745 C C . ILE A 1 89 ? 6.612 0.504 0.373 1.00 98.00 89 ILE A C 1
ATOM 747 O O . ILE A 1 89 ? 6.225 0.425 1.539 1.00 98.00 89 ILE A O 1
ATOM 751 N N . GLU A 1 90 ? 5.880 1.072 -0.581 1.00 98.00 90 GLU A N 1
ATOM 752 C CA . GLU A 1 90 ? 4.545 1.613 -0.350 1.00 98.00 90 GLU A CA 1
ATOM 753 C C . GLU A 1 90 ? 3.546 0.505 0.008 1.00 98.00 90 GLU A C 1
ATOM 755 O O . GLU A 1 90 ? 2.819 0.633 0.992 1.00 98.00 90 GLU A O 1
ATOM 760 N N . GLU A 1 91 ? 3.575 -0.621 -0.707 1.00 98.00 91 GLU A N 1
ATOM 761 C CA . GLU A 1 91 ? 2.758 -1.798 -0.400 1.00 98.00 91 GLU A CA 1
ATOM 762 C C . GLU A 1 91 ? 3.043 -2.345 1.010 1.00 98.00 91 GLU A C 1
ATOM 764 O O . GLU A 1 91 ? 2.112 -2.622 1.773 1.00 98.00 91 GLU A O 1
ATOM 769 N N . ASP A 1 92 ? 4.319 -2.452 1.390 1.00 98.12 92 ASP A N 1
ATOM 770 C CA . ASP A 1 92 ? 4.722 -2.912 2.721 1.00 98.12 92 ASP A CA 1
ATOM 771 C C . ASP A 1 92 ? 4.261 -1.942 3.820 1.00 98.12 92 ASP A C 1
ATOM 773 O O . ASP A 1 92 ? 3.775 -2.374 4.873 1.00 98.12 92 ASP A O 1
ATOM 777 N N . LYS A 1 93 ? 4.336 -0.630 3.565 1.00 98.25 93 LYS A N 1
ATOM 778 C CA . LYS A 1 93 ? 3.823 0.398 4.478 1.00 98.25 93 LYS A CA 1
ATOM 779 C C . LYS A 1 93 ? 2.308 0.276 4.658 1.00 98.25 93 LYS A C 1
ATOM 781 O O . LYS A 1 93 ? 1.840 0.241 5.797 1.00 98.25 93 LYS A O 1
ATOM 786 N N . PHE A 1 94 ? 1.555 0.139 3.566 1.00 98.19 94 PHE A N 1
ATOM 787 C CA . PHE A 1 94 ? 0.104 -0.057 3.621 1.00 98.19 94 PHE A CA 1
ATOM 788 C C . PHE A 1 94 ? -0.275 -1.321 4.399 1.00 98.19 94 PHE A C 1
ATOM 790 O O . PHE A 1 94 ? -1.159 -1.281 5.256 1.00 98.19 94 PHE A O 1
ATOM 797 N N . LYS A 1 95 ? 0.423 -2.439 4.164 1.00 98.00 95 LYS A N 1
ATOM 798 C CA . LYS A 1 95 ? 0.213 -3.691 4.912 1.00 98.00 95 LYS A CA 1
ATOM 799 C C . LYS A 1 95 ? 0.463 -3.512 6.408 1.00 98.00 95 LYS A C 1
ATOM 801 O O . LYS A 1 95 ? -0.309 -4.018 7.226 1.00 98.00 95 LYS A O 1
ATOM 806 N N . PHE A 1 96 ? 1.521 -2.793 6.775 1.00 98.06 96 PHE A N 1
ATOM 807 C CA . PHE A 1 96 ? 1.842 -2.512 8.172 1.00 98.06 96 PHE A CA 1
ATOM 808 C C . PHE A 1 96 ? 0.775 -1.640 8.849 1.00 98.06 96 PHE A C 1
ATOM 810 O O . PHE A 1 96 ? 0.307 -1.979 9.939 1.00 98.06 96 PHE A O 1
ATOM 817 N N . GLU A 1 97 ? 0.349 -0.557 8.198 1.00 98.00 97 GLU A N 1
ATOM 818 C CA . GLU A 1 97 ? -0.709 0.325 8.705 1.00 98.00 97 GLU A CA 1
ATOM 819 C C . GLU A 1 97 ? -2.032 -0.425 8.878 1.00 98.00 97 GLU A C 1
ATOM 821 O O . GLU A 1 97 ? -2.660 -0.333 9.934 1.00 98.00 97 GLU A O 1
ATOM 826 N N . LEU A 1 98 ? -2.416 -1.243 7.895 1.00 97.94 98 LEU A N 1
ATOM 827 C CA . LEU A 1 98 ? -3.632 -2.051 7.956 1.00 97.94 98 LEU A CA 1
ATOM 828 C C . LEU A 1 98 ? -3.593 -3.040 9.128 1.00 97.94 98 LEU A C 1
ATOM 830 O O . LEU A 1 98 ? -4.567 -3.150 9.875 1.00 97.94 98 LEU A O 1
ATOM 834 N N . LYS A 1 99 ? -2.453 -3.703 9.352 1.00 97.94 99 LYS A N 1
ATOM 835 C CA . LYS A 1 99 ? -2.265 -4.613 10.491 1.00 97.94 99 LYS A CA 1
ATOM 836 C C . LYS A 1 99 ? -2.391 -3.889 11.833 1.00 97.94 99 LYS A C 1
ATOM 838 O O . LYS A 1 99 ? -3.046 -4.398 12.745 1.00 97.94 99 LYS A O 1
ATOM 843 N N . ASN A 1 100 ? -1.791 -2.706 11.964 1.00 97.81 100 ASN A N 1
ATOM 844 C CA . ASN A 1 100 ? -1.883 -1.914 13.190 1.00 97.81 100 ASN A CA 1
ATOM 845 C C . ASN A 1 100 ? -3.309 -1.426 13.443 1.00 97.81 100 ASN A C 1
ATOM 847 O O . ASN A 1 100 ? -3.806 -1.553 14.561 1.00 97.81 100 ASN A O 1
ATOM 851 N N . ASN A 1 101 ? -3.983 -0.929 12.407 1.00 97.94 101 ASN A N 1
ATOM 852 C CA . ASN A 1 101 ? -5.362 -0.468 12.508 1.00 97.94 101 ASN A CA 1
ATOM 853 C C . ASN A 1 101 ? -6.311 -1.616 12.868 1.00 97.94 101 ASN A C 1
ATOM 855 O O . ASN A 1 101 ? -7.141 -1.445 13.758 1.00 97.94 101 ASN A O 1
ATOM 859 N N . SER A 1 102 ? -6.135 -2.802 12.274 1.00 97.75 102 SER A N 1
ATOM 860 C CA . SER A 1 102 ? -6.890 -4.005 12.654 1.00 97.75 102 SER A CA 1
ATOM 861 C C . SER A 1 102 ? -6.712 -4.323 14.138 1.00 97.75 102 SER A C 1
ATOM 863 O O . SER A 1 102 ? -7.691 -4.475 14.863 1.00 97.75 102 SER A O 1
ATOM 865 N N . LYS A 1 103 ? -5.466 -4.317 14.630 1.00 98.00 103 LYS A N 1
ATOM 866 C CA . LYS A 1 103 ? -5.169 -4.568 16.047 1.00 98.00 103 LYS A CA 1
ATOM 867 C C . LYS A 1 103 ? -5.797 -3.519 16.972 1.00 98.00 103 LYS A C 1
ATOM 869 O O . LYS A 1 103 ? -6.289 -3.859 18.046 1.00 98.00 103 LYS A O 1
ATOM 874 N N . LEU A 1 104 ? -5.792 -2.244 16.577 1.00 97.94 104 LEU A N 1
ATOM 875 C CA . LEU A 1 104 ? -6.448 -1.175 17.336 1.00 97.94 104 LEU A CA 1
ATOM 876 C C . LEU A 1 104 ? -7.966 -1.374 17.396 1.00 97.94 104 LEU A C 1
ATOM 878 O O . LEU A 1 104 ? -8.552 -1.217 18.467 1.00 97.94 104 LEU A O 1
ATOM 882 N N . ILE A 1 105 ? -8.591 -1.742 16.276 1.00 97.94 105 ILE A N 1
ATOM 883 C CA . ILE A 1 105 ? -10.029 -2.028 16.205 1.00 97.94 105 ILE A CA 1
ATOM 884 C C . ILE A 1 105 ? -10.374 -3.242 17.072 1.00 97.94 105 ILE A C 1
ATOM 886 O O . ILE A 1 105 ? -11.291 -3.155 17.882 1.00 97.94 105 ILE A O 1
ATOM 890 N N . GLU A 1 106 ? -9.613 -4.332 16.982 1.00 97.94 106 GLU A N 1
ATOM 891 C CA . GLU A 1 106 ? -9.806 -5.523 17.819 1.00 97.94 106 GLU A CA 1
ATOM 892 C C . GLU A 1 106 ? -9.711 -5.199 19.313 1.00 97.94 106 GLU A C 1
ATOM 894 O O . GLU A 1 106 ? -10.540 -5.647 20.105 1.00 97.94 106 GLU A O 1
ATOM 899 N N . ASN A 1 107 ? -8.729 -4.388 19.712 1.00 97.56 107 ASN A N 1
ATOM 900 C CA . ASN A 1 107 ? -8.587 -3.967 21.103 1.00 97.56 107 ASN A CA 1
ATOM 901 C C . ASN A 1 107 ? -9.773 -3.109 21.563 1.00 97.56 107 ASN A C 1
ATOM 903 O O . ASN A 1 107 ? -10.269 -3.301 22.673 1.00 97.56 107 ASN A O 1
ATOM 907 N N . ARG A 1 108 ? -10.257 -2.192 20.712 1.00 97.56 108 ARG A N 1
ATOM 908 C CA . ARG A 1 108 ? -11.452 -1.383 21.001 1.00 97.56 108 ARG A CA 1
ATOM 909 C C . ARG A 1 108 ? -12.707 -2.243 21.108 1.00 97.56 108 ARG A C 1
ATOM 911 O O . ARG A 1 108 ? -13.501 -2.023 22.014 1.00 97.56 108 ARG A O 1
ATOM 918 N N . LEU A 1 109 ? -12.869 -3.236 20.235 1.00 97.31 109 LEU A N 1
ATOM 919 C CA . LEU A 1 109 ? -13.985 -4.180 20.298 1.00 97.31 109 LEU A CA 1
ATOM 920 C C . LEU A 1 109 ? -13.968 -4.969 21.608 1.00 97.31 109 LEU A C 1
ATOM 922 O O . LEU A 1 109 ? -14.982 -4.998 22.296 1.00 97.31 109 LEU A O 1
ATOM 926 N N . LYS A 1 110 ? -12.810 -5.503 22.014 1.00 96.75 110 LYS A N 1
ATOM 927 C CA . LYS A 1 110 ? -12.662 -6.200 23.303 1.00 96.75 110 LYS A CA 1
ATOM 928 C C . LYS A 1 110 ? -12.998 -5.302 24.494 1.00 96.75 110 LYS A C 1
ATOM 930 O O . LYS A 1 110 ? -13.707 -5.730 25.400 1.00 96.75 110 LYS A O 1
ATOM 935 N N . ALA A 1 111 ? -12.520 -4.057 24.489 1.00 96.25 111 ALA A N 1
ATOM 936 C CA . ALA A 1 111 ? -12.850 -3.092 25.536 1.00 96.25 111 ALA A CA 1
ATOM 937 C C . ALA A 1 111 ? -14.359 -2.784 25.565 1.00 96.25 111 ALA A C 1
ATOM 939 O O . ALA A 1 111 ? -14.967 -2.764 26.633 1.00 96.25 111 ALA A O 1
ATOM 940 N N . ASN A 1 112 ? -14.986 -2.620 24.399 1.00 94.81 112 ASN A N 1
ATOM 941 C CA . ASN A 1 112 ? -16.428 -2.403 24.293 1.00 94.81 112 ASN A CA 1
ATOM 942 C C . ASN A 1 112 ? -17.237 -3.616 24.771 1.00 94.81 112 ASN A C 1
ATOM 944 O O . ASN A 1 112 ? -18.246 -3.442 25.451 1.00 94.81 112 ASN A O 1
ATOM 948 N N . GLU A 1 113 ? -16.803 -4.840 24.468 1.00 95.12 113 GLU A N 1
ATOM 949 C CA . GLU A 1 113 ? -17.428 -6.067 24.974 1.00 95.12 113 GLU A CA 1
ATOM 950 C C . GLU A 1 113 ? -17.344 -6.157 26.501 1.00 95.12 113 GLU A C 1
ATOM 952 O O . GLU A 1 113 ? -18.347 -6.444 27.156 1.00 95.12 113 GLU A O 1
ATOM 957 N N . GLN A 1 114 ? -16.180 -5.851 27.080 1.00 95.25 114 GLN A N 1
ATOM 958 C CA . GLN A 1 114 ? -16.004 -5.798 28.533 1.00 95.25 114 GLN A CA 1
ATOM 959 C C . GLN A 1 114 ? -16.900 -4.728 29.167 1.00 95.25 114 GLN A C 1
ATOM 961 O O . GLN A 1 114 ? -17.626 -5.022 30.118 1.00 95.25 114 GLN A O 1
ATOM 966 N N . ASN A 1 115 ? -16.928 -3.521 28.599 1.00 92.88 115 ASN A N 1
ATOM 967 C CA . ASN A 1 115 ? -17.797 -2.440 29.062 1.00 92.88 115 ASN A CA 1
ATOM 968 C C . ASN A 1 115 ? -19.276 -2.830 28.982 1.00 92.88 115 ASN A C 1
ATOM 970 O O . ASN A 1 115 ? -20.024 -2.590 29.926 1.00 92.88 115 ASN A O 1
ATOM 974 N N . LYS A 1 116 ? -19.699 -3.508 27.908 1.00 92.38 116 LYS A N 1
ATOM 975 C CA . LYS A 1 116 ? -21.064 -4.032 27.767 1.00 92.38 116 LYS A CA 1
ATOM 976 C C . LYS A 1 116 ? -21.414 -5.026 28.877 1.00 92.38 116 LYS A C 1
ATOM 978 O O . LYS A 1 116 ? -22.530 -4.984 29.393 1.00 92.38 116 LYS A O 1
ATOM 983 N N . ILE A 1 117 ? -20.490 -5.915 29.247 1.00 93.56 117 ILE A N 1
ATOM 984 C CA . ILE A 1 117 ? -20.695 -6.863 30.354 1.00 93.56 117 ILE A CA 1
ATOM 985 C C . ILE A 1 117 ? -20.850 -6.106 31.677 1.00 93.56 117 ILE A C 1
ATOM 987 O O . ILE A 1 117 ? -21.810 -6.360 32.404 1.00 93.56 117 ILE A O 1
ATOM 991 N N . ILE A 1 118 ? -19.953 -5.157 31.962 1.00 92.94 118 ILE A N 1
ATOM 992 C CA . ILE A 1 118 ? -19.988 -4.343 33.187 1.00 92.94 118 ILE A CA 1
ATOM 993 C C . ILE A 1 118 ? -21.305 -3.571 33.281 1.00 92.94 118 ILE A C 1
ATOM 995 O O . ILE A 1 118 ? -21.983 -3.633 34.306 1.00 92.94 118 ILE A O 1
ATOM 999 N N . LEU A 1 119 ? -21.711 -2.908 32.197 1.00 90.69 119 LEU A N 1
ATOM 1000 C CA . LEU A 1 119 ? -22.974 -2.178 32.132 1.00 90.69 119 LEU A CA 1
ATOM 1001 C C . LEU A 1 119 ? -24.157 -3.104 32.383 1.00 90.69 119 LEU A C 1
ATOM 1003 O O . LEU A 1 119 ? -25.001 -2.793 33.214 1.00 90.69 119 LEU A O 1
ATOM 1007 N N . LYS A 1 120 ? -24.205 -4.274 31.736 1.00 91.81 120 LYS A N 1
ATOM 1008 C CA . LYS A 1 120 ? -25.288 -5.244 31.943 1.00 91.81 120 LYS A CA 1
ATOM 1009 C C . LYS A 1 120 ? -25.421 -5.654 33.413 1.00 91.81 120 LYS A C 1
ATOM 1011 O O . LYS A 1 120 ? -26.542 -5.787 33.901 1.00 91.81 120 LYS A O 1
ATOM 1016 N N . VAL A 1 121 ? -24.299 -5.848 34.109 1.00 94.12 121 VAL A N 1
ATOM 1017 C CA . VAL A 1 121 ? -24.301 -6.127 35.552 1.00 94.12 121 VAL A CA 1
ATOM 1018 C C . VAL A 1 121 ? -24.827 -4.921 36.326 1.00 94.12 121 VAL A C 1
ATOM 1020 O O . VAL A 1 121 ? -25.761 -5.085 37.101 1.00 94.12 121 VAL A O 1
ATOM 1023 N N . ALA A 1 122 ? -24.312 -3.717 36.068 1.00 90.75 122 ALA A N 1
ATOM 1024 C CA . ALA A 1 122 ? -24.753 -2.495 36.742 1.00 90.75 122 ALA A CA 1
ATOM 1025 C C . ALA A 1 122 ? -26.262 -2.235 36.576 1.00 90.75 122 ALA A C 1
ATOM 1027 O O . ALA A 1 122 ? -26.936 -1.938 37.560 1.00 90.75 122 ALA A O 1
ATOM 1028 N N . TYR A 1 123 ? -26.806 -2.418 35.367 1.00 90.44 123 TYR A N 1
ATOM 1029 C CA . TYR A 1 123 ? -28.242 -2.314 35.090 1.00 90.44 123 TYR A CA 1
ATOM 1030 C C . TYR A 1 123 ? -29.058 -3.325 35.902 1.00 90.44 123 TYR A C 1
ATOM 1032 O O . TYR A 1 123 ? -30.070 -2.963 36.499 1.00 90.44 123 TYR A O 1
ATOM 1040 N N . LYS A 1 124 ? -28.604 -4.583 35.970 1.00 92.50 124 LYS A N 1
ATOM 1041 C CA . LYS A 1 124 ? -29.284 -5.617 36.758 1.00 92.50 124 LYS A CA 1
ATOM 1042 C C . LYS A 1 124 ? -29.273 -5.279 38.252 1.00 92.50 124 LYS A C 1
ATOM 1044 O O . LYS A 1 124 ? -30.315 -5.341 38.898 1.00 92.50 124 LYS A O 1
ATOM 1049 N N . THR A 1 125 ? -28.123 -4.875 38.784 1.00 93.94 125 THR A N 1
ATOM 1050 C CA . THR A 1 125 ? -27.986 -4.488 40.192 1.00 93.94 125 THR A CA 1
ATOM 1051 C C . THR A 1 125 ? -28.855 -3.270 40.519 1.00 93.94 125 THR A C 1
ATOM 1053 O O . THR A 1 125 ? -29.550 -3.260 41.531 1.00 93.94 125 THR A O 1
ATOM 1056 N N . ALA A 1 126 ? -28.870 -2.251 39.655 1.00 92.19 126 ALA A N 1
ATOM 1057 C CA . ALA A 1 126 ? -29.719 -1.075 39.833 1.00 92.19 126 ALA A CA 1
ATOM 1058 C C . ALA A 1 126 ? -31.208 -1.451 39.859 1.00 92.19 126 ALA A C 1
ATOM 1060 O O . ALA A 1 126 ? -31.943 -0.996 40.734 1.00 92.19 126 ALA A O 1
ATOM 1061 N N . GLN A 1 127 ? -31.645 -2.336 38.957 1.00 91.38 127 GLN A N 1
ATOM 1062 C CA . GLN A 1 127 ? -33.016 -2.845 38.938 1.00 91.38 127 GLN A CA 1
ATOM 1063 C C . GLN A 1 127 ? -33.393 -3.542 40.258 1.00 91.38 127 GLN A C 1
ATOM 1065 O O . GLN A 1 127 ? -34.483 -3.308 40.783 1.00 91.38 127 GLN A O 1
ATOM 1070 N N . GLU A 1 128 ? -32.499 -4.368 40.808 1.00 94.25 128 GLU A N 1
ATOM 1071 C CA . GLU A 1 128 ? -32.699 -5.032 42.102 1.00 94.25 128 GLU A CA 1
ATOM 1072 C C . GLU A 1 128 ? -32.812 -4.012 43.250 1.00 94.25 128 GLU A C 1
ATOM 1074 O O . GLU A 1 128 ? -33.735 -4.103 44.064 1.00 94.25 128 GLU A O 1
ATOM 1079 N N . TYR A 1 129 ? -31.950 -2.990 43.282 1.00 93.88 129 TYR A N 1
ATOM 1080 C CA . TYR A 1 129 ? -32.029 -1.917 44.280 1.00 93.88 129 TYR A CA 1
ATOM 1081 C C . TYR A 1 129 ? -33.336 -1.126 44.195 1.00 93.88 129 TYR A C 1
ATOM 1083 O O . TYR A 1 129 ? -33.996 -0.932 45.218 1.00 93.88 129 TYR A O 1
ATOM 1091 N N . PHE A 1 130 ? -33.751 -0.705 42.997 1.00 94.00 130 PHE A N 1
ATOM 1092 C CA . PHE A 1 130 ? -35.006 0.030 42.825 1.00 94.00 130 PHE A CA 1
ATOM 1093 C C . PHE A 1 130 ? -36.229 -0.811 43.195 1.00 94.00 130 PHE A C 1
ATOM 1095 O O . PHE A 1 130 ? -37.207 -0.269 43.714 1.00 94.00 130 PHE A O 1
ATOM 1102 N N . TYR A 1 131 ? -36.181 -2.128 42.973 1.00 93.69 131 TYR A N 1
ATOM 1103 C CA . TYR A 1 131 ? -37.227 -3.037 43.430 1.00 93.69 131 TYR A CA 1
ATOM 1104 C C . TYR A 1 131 ? -37.315 -3.075 44.962 1.00 93.69 131 TYR A C 1
ATOM 1106 O O . TYR A 1 131 ? -38.404 -2.897 45.510 1.00 93.69 131 TYR A O 1
ATOM 1114 N N . LEU A 1 132 ? -36.185 -3.254 45.654 1.00 94.38 132 LEU A N 1
ATOM 1115 C CA . LEU A 1 132 ? -36.144 -3.277 47.121 1.00 94.38 132 LEU A CA 1
ATOM 1116 C C . LEU A 1 132 ? -36.591 -1.942 47.727 1.00 94.38 132 LEU A C 1
ATOM 1118 O O . LEU A 1 132 ? -37.403 -1.934 48.650 1.00 94.38 132 LEU A O 1
ATOM 1122 N N . MET A 1 133 ? -36.126 -0.818 47.171 1.00 93.06 133 MET A N 1
ATOM 1123 C CA . MET A 1 133 ? -36.563 0.515 47.597 1.00 93.06 133 MET A CA 1
ATOM 1124 C C . MET A 1 133 ? -38.076 0.675 47.468 1.00 93.06 133 MET A C 1
ATOM 1126 O O . MET A 1 133 ? -38.715 1.147 48.402 1.00 93.06 133 MET A O 1
ATOM 1130 N N . ARG A 1 134 ? -38.669 0.232 46.351 1.00 94.44 134 ARG A N 1
ATOM 1131 C CA . ARG A 1 134 ? -40.123 0.292 46.155 1.00 94.44 134 ARG A CA 1
ATOM 1132 C C . ARG A 1 134 ? -40.880 -0.480 47.234 1.00 94.44 134 ARG A C 1
ATOM 1134 O O . ARG A 1 134 ? -41.859 0.032 47.765 1.00 94.44 134 ARG A O 1
ATOM 1141 N N . VAL A 1 135 ? -40.424 -1.692 47.560 1.00 94.50 135 VAL A N 1
ATOM 1142 C CA . VAL A 1 135 ? -41.036 -2.522 48.612 1.00 94.50 135 VAL A CA 1
ATOM 1143 C C . VAL A 1 135 ? -41.007 -1.801 49.962 1.00 94.50 135 VAL A C 1
ATOM 1145 O O . VAL A 1 135 ? -42.018 -1.785 50.664 1.00 94.50 135 VAL A O 1
ATOM 1148 N N . GLU A 1 136 ? -39.889 -1.162 50.309 1.00 91.56 136 GLU A N 1
ATOM 1149 C CA . GLU A 1 136 ? -39.764 -0.435 51.576 1.00 91.56 136 GLU A CA 1
ATOM 1150 C C . GLU A 1 136 ? -40.635 0.832 51.597 1.00 91.56 136 GLU A C 1
ATOM 1152 O O . GLU A 1 136 ? -41.347 1.075 52.570 1.00 91.56 136 GLU A O 1
ATOM 1157 N N . VAL A 1 137 ? -40.668 1.598 50.499 1.00 91.81 137 VAL A N 1
ATOM 1158 C CA . VAL A 1 137 ? -41.557 2.765 50.336 1.00 91.81 137 VAL A CA 1
ATOM 1159 C C . VAL A 1 137 ? -43.024 2.356 50.517 1.00 91.81 137 VAL A C 1
ATOM 1161 O O . VAL A 1 137 ? -43.764 3.009 51.254 1.00 91.81 137 VAL A O 1
ATOM 1164 N N . GLU A 1 138 ? -43.453 1.250 49.900 1.00 91.50 138 GLU A N 1
ATOM 1165 C CA . GLU A 1 138 ? -44.812 0.714 50.050 1.00 91.50 138 GLU A CA 1
ATOM 1166 C C . GLU A 1 138 ? -45.117 0.278 51.489 1.00 91.50 138 GLU A C 1
ATOM 1168 O O . GLU A 1 138 ? -46.243 0.457 51.963 1.00 91.50 138 GLU A O 1
ATOM 1173 N N . LYS A 1 139 ? -44.132 -0.280 52.198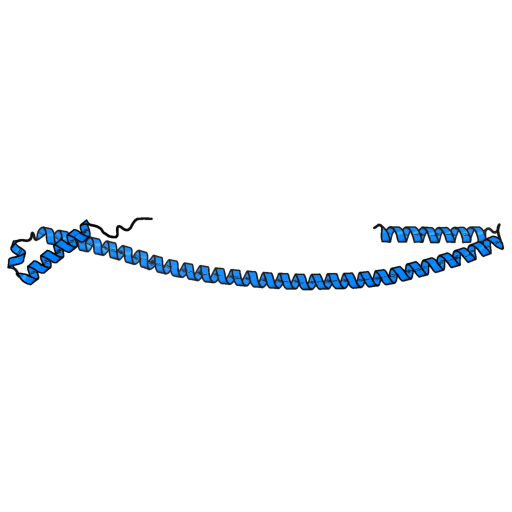 1.00 92.12 139 LYS A N 1
ATOM 1174 C CA . LYS A 1 139 ? -44.268 -0.664 53.605 1.00 92.12 139 LYS A CA 1
ATOM 1175 C C . LYS A 1 139 ? -44.447 0.564 54.503 1.00 92.12 139 LYS A C 1
ATOM 1177 O O . LYS A 1 139 ? -45.438 0.627 55.231 1.00 92.12 139 LYS A O 1
ATOM 1182 N N . TYR A 1 140 ? -43.587 1.576 54.373 1.00 89.44 140 TYR A N 1
ATOM 1183 C CA . TYR A 1 140 ? -43.736 2.852 55.087 1.00 89.44 140 TYR A CA 1
ATOM 1184 C C . TYR A 1 140 ? -45.075 3.532 54.787 1.00 89.44 140 TYR A C 1
ATOM 1186 O O . TYR A 1 140 ? -45.695 4.101 55.684 1.00 89.44 140 TYR A O 1
ATOM 1194 N N . LYS A 1 141 ? -45.555 3.443 53.541 1.00 90.06 141 LYS A N 1
ATOM 1195 C CA . LYS A 1 141 ? -46.863 3.971 53.132 1.00 90.06 141 LYS A CA 1
ATOM 1196 C C . LYS A 1 141 ? -48.037 3.268 53.804 1.00 90.06 141 LYS A C 1
ATOM 1198 O O . LYS A 1 141 ? -49.039 3.916 54.091 1.00 90.06 141 LYS A O 1
ATOM 1203 N N . LYS A 1 142 ? -47.921 1.968 54.081 1.00 91.25 142 LYS A N 1
ATOM 1204 C CA . LYS A 1 142 ? -48.931 1.215 54.840 1.00 91.25 142 LYS A CA 1
ATOM 1205 C C . LYS A 1 142 ? -48.893 1.542 56.332 1.00 91.25 142 LYS A C 1
ATOM 1207 O O . LYS A 1 142 ? -49.953 1.665 56.936 1.00 91.25 142 LYS A O 1
ATOM 1212 N N . GLU A 1 143 ? -47.701 1.680 56.911 1.00 91.44 143 GLU A N 1
ATOM 1213 C CA . GLU A 1 143 ? -47.526 1.954 58.345 1.00 91.44 143 GLU A CA 1
ATOM 1214 C C . GLU A 1 143 ? -47.871 3.411 58.712 1.00 91.44 143 GLU A C 1
ATOM 1216 O O . GLU A 1 143 ? -48.496 3.652 59.744 1.00 91.44 143 GLU A O 1
ATOM 1221 N N . TYR A 1 144 ? -47.540 4.379 57.847 1.00 89.12 144 TYR A N 1
ATOM 1222 C CA . TYR A 1 144 ? -47.693 5.818 58.106 1.00 89.12 144 TYR A CA 1
ATOM 1223 C C . TYR A 1 144 ? -48.274 6.591 56.898 1.00 89.12 144 TYR A C 1
ATOM 1225 O O . TYR A 1 144 ? -47.620 7.475 56.340 1.00 89.12 144 TYR A O 1
ATOM 1233 N N . PRO A 1 145 ? -49.530 6.326 56.492 1.00 80.62 145 PRO A N 1
ATOM 1234 C CA . PRO A 1 145 ? -50.087 6.772 55.206 1.00 80.62 145 PRO A CA 1
ATOM 1235 C C . PRO A 1 145 ? -50.182 8.293 55.008 1.00 80.62 145 PRO A C 1
ATOM 1237 O O . PRO A 1 145 ? -50.168 8.766 53.873 1.00 80.62 145 PRO A O 1
ATOM 1240 N N . PHE A 1 146 ? -50.275 9.069 56.091 1.00 80.62 146 PHE A N 1
ATOM 1241 C CA . PHE A 1 146 ? -50.437 10.529 56.041 1.00 80.62 146 PHE A CA 1
ATOM 1242 C C . PHE A 1 146 ? -49.232 11.298 56.590 1.00 80.62 146 PHE A C 1
ATOM 1244 O O . PHE A 1 146 ? -49.318 12.512 56.790 1.00 80.62 146 PHE A O 1
ATOM 1251 N N . SER A 1 147 ? -48.114 10.621 56.867 1.00 89.31 147 SER A N 1
ATOM 1252 C CA . SER A 1 147 ? -46.934 11.319 57.368 1.00 89.31 147 SER A CA 1
ATOM 1253 C C . SER A 1 147 ? -46.268 12.123 56.244 1.00 89.31 147 SER A C 1
ATOM 1255 O O . SER A 1 147 ? -46.181 11.681 55.094 1.00 89.31 147 SER A O 1
ATOM 1257 N N . LYS A 1 148 ? -45.781 13.324 56.579 1.00 88.44 148 LYS A N 1
ATOM 1258 C CA . LYS A 1 148 ? -45.012 14.160 55.641 1.00 88.44 148 LYS A CA 1
ATOM 1259 C C . LYS A 1 148 ? -43.718 13.470 55.203 1.00 88.44 148 LYS A C 1
ATOM 1261 O O . LYS A 1 148 ? -43.306 13.616 54.057 1.00 88.44 148 LYS A O 1
ATOM 1266 N N . GLU A 1 149 ? -43.114 12.702 56.102 1.00 87.62 149 GLU A N 1
ATOM 1267 C CA .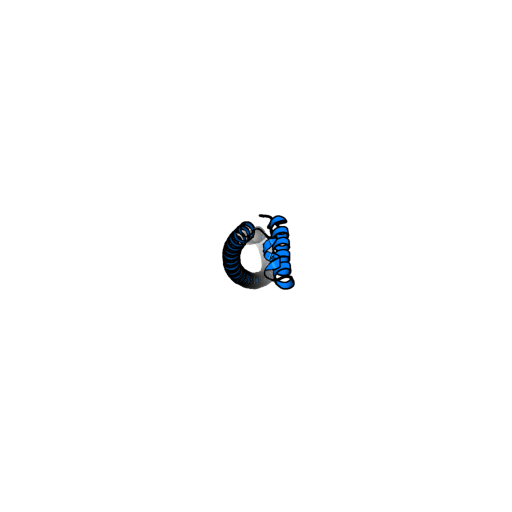 GLU A 1 149 ? -41.878 11.951 55.867 1.00 87.62 149 GLU A CA 1
ATOM 1268 C C . GLU A 1 149 ? -42.090 10.856 54.815 1.00 87.62 149 GLU A C 1
ATOM 1270 O O . GLU A 1 149 ? -41.313 10.741 53.872 1.00 87.62 149 GLU A O 1
ATOM 1275 N N . THR A 1 150 ? -43.200 10.121 54.895 1.00 87.19 150 THR A N 1
ATOM 1276 C CA . THR A 1 150 ? -43.562 9.081 53.922 1.00 87.19 150 THR A CA 1
ATOM 1277 C C . THR A 1 150 ? -43.784 9.660 52.524 1.00 87.19 150 THR A C 1
ATOM 1279 O O . THR A 1 150 ? -43.292 9.101 51.545 1.00 87.19 150 THR A O 1
ATOM 1282 N N . GLN A 1 151 ? -44.463 10.809 52.416 1.00 87.88 151 GLN A N 1
ATOM 1283 C CA . GLN A 1 151 ? -44.643 11.509 51.135 1.00 87.88 151 GLN A CA 1
ATOM 1284 C C . GLN A 1 151 ? -43.311 11.998 50.551 1.00 87.88 151 GLN A C 1
ATOM 1286 O O . GLN A 1 151 ? -43.107 11.952 49.337 1.00 87.88 151 GLN A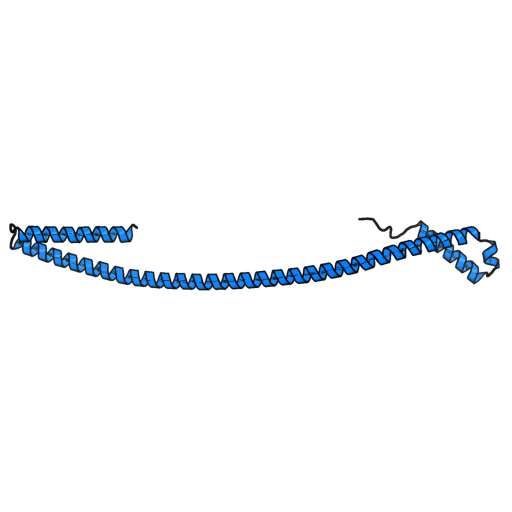 O 1
ATOM 1291 N N . GLN A 1 152 ? -42.391 12.452 51.406 1.00 91.75 152 GLN A N 1
ATOM 1292 C CA . GLN A 1 152 ? -41.061 12.885 50.988 1.00 91.75 152 GLN A CA 1
ATOM 1293 C C . GLN A 1 152 ? -40.217 11.713 50.470 1.00 91.75 152 GLN A C 1
ATOM 1295 O O . GLN A 1 152 ? -39.600 11.839 49.413 1.00 91.75 152 GLN A O 1
ATOM 1300 N N . ILE A 1 153 ? -40.228 10.573 51.166 1.00 90.12 153 ILE A N 1
ATOM 1301 C CA . ILE A 1 153 ? -39.516 9.354 50.754 1.00 90.12 153 ILE A CA 1
ATOM 1302 C C . ILE A 1 153 ? -40.066 8.825 49.419 1.00 90.12 153 ILE A C 1
ATOM 1304 O O . ILE A 1 153 ? -39.293 8.497 48.519 1.00 90.12 153 ILE A O 1
ATOM 1308 N N . GLU A 1 154 ? -41.393 8.791 49.250 1.00 90.12 154 GLU A N 1
ATOM 1309 C CA . GLU A 1 154 ? -42.028 8.375 47.992 1.00 90.12 154 GLU A CA 1
ATOM 1310 C C . GLU A 1 154 ? -41.621 9.289 46.825 1.00 90.12 154 GLU A C 1
ATOM 1312 O O . GLU A 1 154 ? -41.264 8.809 45.748 1.00 90.12 154 GLU A O 1
ATOM 1317 N N . ARG A 1 155 ? -41.602 10.608 47.047 1.00 92.81 155 ARG A N 1
ATOM 1318 C CA . ARG A 1 155 ? -41.153 11.573 46.040 1.00 92.81 155 ARG A CA 1
ATOM 1319 C C . ARG A 1 155 ? -39.688 11.359 45.650 1.00 92.81 155 ARG A C 1
ATOM 1321 O O . ARG A 1 155 ? -39.390 11.299 44.460 1.00 92.81 155 ARG A O 1
ATOM 1328 N N . GLN A 1 156 ? -38.798 11.198 46.630 1.00 92.81 156 GLN A N 1
ATOM 1329 C CA . GLN A 1 156 ? -37.373 10.950 46.385 1.00 92.81 156 GLN A CA 1
ATOM 1330 C C . GLN A 1 156 ? -37.136 9.658 45.594 1.00 92.81 156 GLN A C 1
ATOM 1332 O O . GLN A 1 156 ? -36.274 9.626 44.718 1.00 92.81 156 GLN A O 1
ATOM 1337 N N . TYR A 1 157 ? -37.919 8.608 45.859 1.00 93.69 157 TYR A N 1
ATOM 1338 C CA . TYR A 1 157 ? -37.862 7.369 45.087 1.00 93.69 157 TYR A CA 1
ATOM 1339 C C . TYR A 1 157 ? -38.176 7.604 43.601 1.00 93.69 157 TYR A C 1
ATOM 1341 O O . TYR A 1 157 ? -37.387 7.210 42.741 1.00 93.69 157 TYR A O 1
ATOM 1349 N N . TYR A 1 158 ? -39.287 8.275 43.280 1.00 94.00 158 TYR A N 1
ATOM 1350 C CA . TYR A 1 158 ? -39.651 8.538 41.883 1.00 94.00 158 TYR A CA 1
ATOM 1351 C C . TYR A 1 158 ? -38.684 9.502 41.189 1.00 94.00 158 TYR A C 1
ATOM 1353 O O . TYR A 1 158 ? -38.375 9.299 40.014 1.00 94.00 158 TYR A O 1
ATOM 1361 N N . GLU A 1 159 ? -38.164 10.507 41.899 1.00 94.38 159 GLU A N 1
ATOM 1362 C CA . GLU A 1 159 ? -37.111 11.391 41.383 1.00 94.38 159 GLU A CA 1
ATOM 1363 C C . GLU A 1 159 ? -35.849 10.585 41.024 1.00 94.38 159 GLU A C 1
ATOM 1365 O O . GLU A 1 159 ? -35.320 10.735 39.923 1.00 94.38 159 GLU A O 1
ATOM 1370 N N . ALA A 1 160 ? -35.422 9.655 41.887 1.00 92.69 160 ALA A N 1
ATOM 1371 C CA . ALA A 1 160 ? -34.271 8.791 41.625 1.00 92.69 160 ALA A CA 1
ATOM 1372 C C . ALA A 1 160 ? -34.490 7.840 40.433 1.00 92.69 160 ALA A C 1
ATOM 1374 O O . ALA A 1 160 ? -33.590 7.667 39.609 1.00 92.69 160 ALA A O 1
ATOM 1375 N N . VAL A 1 161 ? -35.683 7.245 40.309 1.00 93.19 161 VAL A N 1
ATOM 1376 C CA . VAL A 1 161 ? -36.035 6.377 39.170 1.00 93.19 161 VAL A CA 1
ATOM 1377 C C . VAL A 1 161 ? -36.066 7.169 37.861 1.00 93.19 161 VAL A C 1
ATOM 1379 O O . VAL A 1 161 ? -35.561 6.690 36.847 1.00 93.19 161 VAL A O 1
ATOM 1382 N N . THR A 1 162 ? -36.625 8.381 37.881 1.00 93.44 162 THR A N 1
ATOM 1383 C CA . THR A 1 162 ? -36.718 9.246 36.694 1.00 93.44 162 THR A CA 1
ATOM 1384 C C . THR A 1 162 ? -35.330 9.681 36.234 1.00 93.44 162 THR A C 1
ATOM 1386 O O . THR A 1 162 ? -34.990 9.478 35.072 1.00 93.44 162 THR A O 1
ATOM 1389 N N . ALA A 1 163 ? -34.487 10.156 37.157 1.00 92.00 163 ALA A N 1
ATOM 1390 C CA . ALA A 1 163 ? -33.107 10.531 36.853 1.00 92.00 163 ALA A CA 1
ATOM 1391 C C . ALA A 1 163 ? -32.302 9.353 36.277 1.00 92.00 163 ALA A C 1
ATOM 1393 O O . ALA A 1 163 ? -31.543 9.509 35.322 1.00 92.00 163 ALA A O 1
ATOM 1394 N N . TYR A 1 164 ? -32.491 8.146 36.819 1.00 91.38 164 TYR A N 1
ATOM 1395 C CA . TYR A 1 164 ? -31.857 6.945 36.281 1.00 91.38 164 TYR A CA 1
ATOM 1396 C C . TYR A 1 164 ? -32.328 6.614 34.857 1.00 91.38 164 TYR A C 1
ATOM 1398 O O . TYR A 1 164 ? -31.509 6.257 34.006 1.00 91.38 164 TYR A O 1
ATOM 1406 N N . ALA A 1 165 ? -33.630 6.734 34.586 1.00 88.81 165 ALA A N 1
ATOM 1407 C CA . ALA A 1 165 ? -34.196 6.489 33.263 1.00 88.81 165 ALA A CA 1
ATOM 1408 C C . ALA A 1 165 ? -33.683 7.498 32.223 1.00 88.81 165 ALA A C 1
ATOM 1410 O O . ALA A 1 165 ? -33.305 7.083 31.129 1.00 88.81 165 ALA A O 1
ATOM 1411 N N . GLU A 1 166 ? -33.603 8.783 32.575 1.00 91.19 166 GLU A N 1
ATOM 1412 C CA . GLU A 1 166 ? -33.055 9.842 31.717 1.00 91.19 166 GLU A CA 1
ATOM 1413 C C . GLU A 1 166 ? -31.589 9.571 31.355 1.00 91.19 166 GLU A C 1
ATOM 1415 O O . GLU A 1 166 ? -31.256 9.482 30.175 1.00 91.19 166 GLU A O 1
ATOM 1420 N N . ILE A 1 167 ? -30.734 9.308 32.351 1.00 88.88 167 ILE A N 1
ATOM 1421 C CA . ILE A 1 167 ? -29.312 8.985 32.126 1.00 88.88 167 ILE A CA 1
ATOM 1422 C C . ILE A 1 167 ? -29.157 7.736 31.243 1.00 88.88 167 ILE A C 1
ATOM 1424 O O . ILE A 1 167 ? -28.271 7.667 30.390 1.00 88.88 167 ILE A O 1
ATOM 1428 N N . SER A 1 168 ? -30.015 6.734 31.443 1.00 85.94 168 SER A N 1
ATOM 1429 C CA . SER A 1 168 ? -29.980 5.497 30.658 1.00 85.94 168 SER A CA 1
ATOM 1430 C C . SER A 1 168 ? -30.399 5.726 29.205 1.00 85.94 168 SER A C 1
ATOM 1432 O O . SER A 1 168 ? -29.812 5.135 28.299 1.00 85.94 168 SER A O 1
ATOM 1434 N N . LEU A 1 169 ? -31.399 6.579 28.970 1.00 85.69 169 LEU A N 1
ATOM 1435 C CA . LEU A 1 169 ? -31.860 6.940 27.629 1.00 85.69 169 LEU A CA 1
ATOM 1436 C C . LEU A 1 169 ? -30.809 7.751 26.871 1.00 85.69 169 LEU A C 1
ATOM 1438 O O . LEU A 1 169 ? -30.536 7.417 25.720 1.00 85.69 169 LEU A O 1
ATOM 1442 N N . ASP A 1 170 ? -30.167 8.721 27.522 1.00 86.88 170 ASP A N 1
ATOM 1443 C CA . ASP A 1 170 ? -29.058 9.485 26.936 1.00 86.88 170 ASP A CA 1
ATOM 1444 C C . ASP A 1 170 ? -27.895 8.569 26.536 1.00 86.88 170 ASP A C 1
ATOM 1446 O O . ASP A 1 170 ? -27.277 8.745 25.488 1.00 86.88 170 ASP A O 1
ATOM 1450 N N . TYR A 1 171 ? -27.626 7.536 27.336 1.00 81.12 171 TYR A N 1
ATOM 1451 C CA . TYR A 1 171 ? -26.580 6.562 27.038 1.00 81.12 171 TYR A CA 1
ATOM 1452 C C . TYR A 1 171 ? -26.924 5.622 25.864 1.00 81.12 171 TYR A C 1
ATOM 1454 O O . TYR A 1 171 ? -26.021 5.142 25.180 1.00 81.12 171 TYR A O 1
ATOM 1462 N N . ILE A 1 172 ? -28.207 5.314 25.641 1.00 76.06 172 ILE A N 1
ATOM 1463 C CA . ILE A 1 172 ? -28.665 4.390 24.584 1.00 76.06 172 ILE A CA 1
ATOM 1464 C C . ILE A 1 172 ? -28.953 5.121 23.261 1.00 76.06 172 ILE A C 1
ATOM 1466 O O . ILE A 1 172 ? -28.758 4.535 22.196 1.00 76.06 172 ILE A O 1
ATOM 1470 N N . GLY A 1 173 ? -29.469 6.351 23.326 1.00 63.59 173 GLY A N 1
ATOM 1471 C CA . GLY A 1 173 ? -29.958 7.124 22.179 1.00 63.59 173 GLY A CA 1
ATOM 1472 C C . GLY A 1 173 ? -29.017 8.214 21.655 1.00 63.59 173 GLY A C 1
ATOM 1473 O O . GLY A 1 173 ? -29.378 8.861 20.671 1.00 63.59 173 GLY A O 1
ATOM 1474 N N . GLY A 1 174 ? -27.866 8.431 22.301 1.00 47.94 174 GLY A N 1
ATOM 1475 C CA . GLY A 1 174 ? -26.806 9.349 21.858 1.00 47.94 174 GLY A CA 1
ATOM 1476 C C . GLY A 1 174 ? -25.930 8.807 20.734 1.00 47.94 174 GLY A C 1
ATOM 1477 O O . GLY A 1 174 ? -25.586 7.603 20.767 1.00 47.94 174 GLY A O 1
#

pLDDT: mean 86.72, std 12.99, range [35.25, 98.25]

Organism: Desulfomicrobium baculatum (strain DSM 4028 / VKM B-1378 / X) (NCBI:txid525897)

Secondary structure (DSSP, 8-state):
-----S--HHHHHHHHHHHHHHHHHHHHTHHHHTTS-HHHHHHHHHHHHHHHHHHHHHHHHHHHHHHHHHHHHHHHHHHHHHHHHHHHHHHHHHHHHHHHHHHHHHHHHHHHHHHHHHHHHHHHHHHHHHHHHHHHHHHHHHH-TT-HHHHHHHHHHHHHHHHHHHHHHHHHH-

Sequence (174 aa):
MRTVDRFNTKQANRVYRNSKVIYQFAKYGSKGFYKINPTLIFIDAAISLGELFISYSQYKKVKEQNIQLEIQIETLKKEFNNLKKRLQIEEDKFKFELKNNSKLIENRLKANEQNKIILKVAYKTAQEYFYLMRVEVEKYKKEYPFSKETQQIERQYYEAVTAYAEISLDYIGG

Radius of gyration: 53.76 Å; chains: 1; bounding box: 96×26×135 Å

Foldseek 3Di:
DPPPPPDPVVVVVLVVVVVVLVVLCVPPNPVSCVVDDVVVVVVSVVVVVVVVVVVVVVVVVVVVVVVVVVVVVVVVVVVVVVVVVVVVVVVVVVVVVVVVVVVVVVVVVVVVVVVVVVVVVVVVVVVVVLVVLVVVLVVCCVVPVPDPVSVVSVVVSVVVVVVVVVVVCVVVVD